Protein AF-A0A090WRG2-F1 (afdb_monomer)

pLDDT: mean 92.54, std 6.45, range [61.34, 96.75]

Solvent-accessible surface area (backbone atoms only — not comparable to full-atom values): 3918 Å² total; per-residue (Å²): 94,76,74,27,64,60,54,60,62,43,40,75,76,40,87,68,58,79,59,96,90,56,57,53,68,64,67,30,75,62,41,19,72,67,42,51,53,50,27,60,56,32,45,68,47,85,87,42,21,62,57,14,48,20,36,47,51,44,53,50,52,46,53,50,52,49,72,72,109

Radius of gyration: 12.15 Å; Cα contacts (8 Å, |Δi|>4): 77; chains: 1; bounding box: 28×21×31 Å

Organism: NCBI:txid504487

Foldseek 3Di:
DVLLCVLLVQLCVDVVSDDLLDQPQCPGPCNDPVNLVVLVVLCPDPVSNVVSVSNNVVNVVSVVSNVVD

Mean predicted aligned error: 3.12 Å

Structure (mmCIF, N/CA/C/O backbone):
data_AF-A0A090WRG2-F1
#
_entry.id   AF-A0A090WRG2-F1
#
loop_
_atom_site.group_PDB
_atom_site.id
_atom_site.type_symbol
_atom_site.label_atom_id
_atom_site.label_a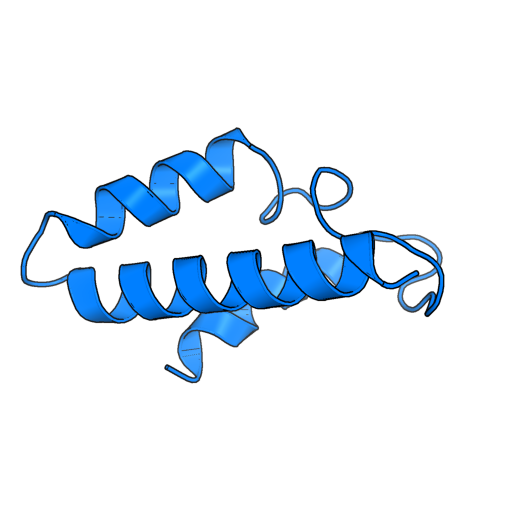lt_id
_atom_site.label_comp_id
_atom_site.label_asym_id
_atom_site.label_entity_id
_atom_site.label_seq_id
_atom_site.pdbx_PDB_ins_code
_atom_site.Cartn_x
_atom_site.Cartn_y
_atom_site.Cartn_z
_atom_site.occupancy
_atom_site.B_iso_or_equiv
_atom_site.auth_seq_id
_atom_site.auth_comp_id
_atom_site.auth_asym_id
_atom_site.auth_atom_id
_atom_site.pdbx_PDB_model_num
ATOM 1 N N . MET A 1 1 ? -0.148 -4.901 13.537 1.00 61.34 1 MET A N 1
ATOM 2 C CA . MET A 1 1 ? 0.913 -4.453 12.609 1.00 61.34 1 MET A CA 1
ATOM 3 C C . MET A 1 1 ? 1.209 -5.541 11.584 1.00 61.34 1 MET A C 1
ATOM 5 O O . MET A 1 1 ? 1.062 -5.250 10.413 1.00 61.34 1 MET A O 1
ATOM 9 N N . LEU A 1 2 ? 1.460 -6.797 11.996 1.00 68.94 2 LEU A N 1
ATOM 10 C CA . LEU A 1 2 ? 1.654 -7.936 11.073 1.00 68.94 2 LEU A CA 1
ATOM 11 C C . LEU A 1 2 ? 0.536 -8.111 10.026 1.00 68.94 2 LEU A C 1
ATOM 13 O O . LEU A 1 2 ? 0.809 -8.481 8.897 1.00 68.94 2 LEU A O 1
ATOM 17 N N . ALA A 1 3 ? -0.715 -7.802 10.386 1.00 70.88 3 ALA A N 1
ATOM 18 C CA . ALA A 1 3 ? -1.852 -7.900 9.469 1.00 70.88 3 ALA A CA 1
ATOM 19 C C . ALA A 1 3 ? -1.774 -6.957 8.250 1.00 70.88 3 ALA A C 1
ATOM 21 O O . ALA A 1 3 ? -2.504 -7.175 7.295 1.00 70.88 3 ALA A O 1
ATOM 22 N N . GLY A 1 4 ? -0.910 -5.932 8.261 1.00 75.75 4 GLY A N 1
ATOM 23 C CA . GLY A 1 4 ? -0.657 -5.106 7.075 1.00 75.75 4 GLY A CA 1
ATOM 24 C C . GLY A 1 4 ? -0.021 -5.901 5.933 1.00 75.75 4 GLY A C 1
ATOM 25 O O . GLY A 1 4 ? -0.343 -5.650 4.785 1.00 75.75 4 GLY A O 1
ATOM 26 N N . LEU A 1 5 ? 0.761 -6.937 6.257 1.00 81.31 5 LEU A N 1
ATOM 27 C CA . LEU A 1 5 ? 1.417 -7.826 5.287 1.00 81.31 5 LEU A CA 1
ATOM 28 C C . LEU A 1 5 ? 0.430 -8.718 4.513 1.00 81.31 5 LEU A C 1
ATOM 30 O O . LEU A 1 5 ? 0.819 -9.414 3.585 1.00 81.31 5 LEU A O 1
ATOM 34 N N . LEU A 1 6 ? -0.850 -8.757 4.907 1.00 87.69 6 LEU A N 1
ATOM 35 C CA . LEU A 1 6 ? -1.858 -9.552 4.198 1.00 87.69 6 LEU A CA 1
ATOM 36 C C . LEU A 1 6 ? -2.183 -8.991 2.813 1.00 87.69 6 LEU A C 1
ATOM 38 O O . LEU A 1 6 ? -2.699 -9.740 1.986 1.00 87.69 6 LEU A O 1
ATOM 42 N N . ILE A 1 7 ? -1.922 -7.707 2.553 1.00 93.38 7 ILE A N 1
ATOM 43 C CA . ILE A 1 7 ? -2.244 -7.134 1.243 1.00 93.38 7 ILE A CA 1
ATOM 44 C C . ILE A 1 7 ? -1.268 -7.580 0.156 1.00 93.38 7 ILE A C 1
ATOM 46 O O . ILE A 1 7 ? -1.692 -7.674 -0.988 1.00 93.38 7 ILE A O 1
ATOM 50 N N . ASP A 1 8 ? -0.056 -8.012 0.520 1.00 93.56 8 ASP A N 1
ATOM 51 C CA . ASP A 1 8 ? 0.927 -8.606 -0.401 1.00 93.56 8 ASP A CA 1
ATOM 52 C C . ASP A 1 8 ? 0.445 -9.899 -1.069 1.00 93.56 8 ASP A C 1
ATOM 54 O O . ASP A 1 8 ? 1.024 -1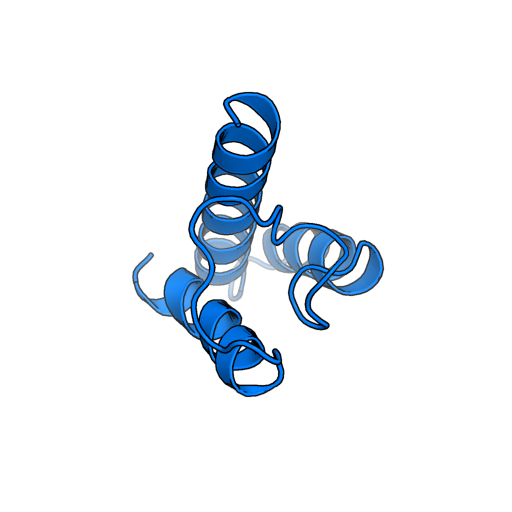0.357 -2.052 1.00 93.56 8 ASP A O 1
ATOM 58 N N . VAL A 1 9 ? -0.637 -10.513 -0.576 1.00 93.50 9 VAL A N 1
ATOM 59 C CA . VAL A 1 9 ? -1.245 -11.688 -1.221 1.00 93.50 9 VAL A CA 1
ATOM 60 C C . VAL A 1 9 ? -1.652 -11.384 -2.670 1.00 93.50 9 VAL A C 1
ATOM 62 O O . VAL A 1 9 ? -1.678 -12.289 -3.505 1.00 93.50 9 VAL A O 1
ATOM 65 N N . ASP A 1 10 ? -1.914 -10.119 -3.006 1.00 93.19 10 ASP A N 1
ATOM 66 C CA . ASP A 1 10 ? -2.221 -9.698 -4.371 1.00 93.19 10 ASP A CA 1
ATOM 67 C C . ASP A 1 10 ? -1.037 -9.814 -5.353 1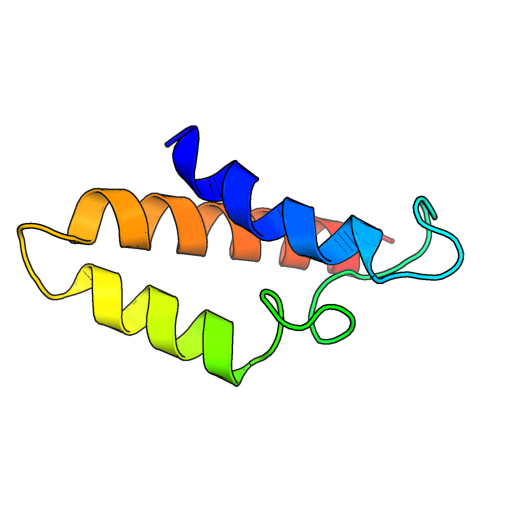.00 93.19 10 ASP A C 1
ATOM 69 O O . ASP A 1 10 ? -1.260 -9.873 -6.564 1.00 93.19 10 ASP A O 1
ATOM 73 N N . HIS A 1 11 ? 0.196 -9.974 -4.862 1.00 93.69 11 HIS A N 1
ATOM 74 C CA . HIS A 1 11 ? 1.379 -10.238 -5.684 1.00 93.69 11 HIS A CA 1
ATOM 75 C C . HIS A 1 11 ? 1.319 -11.601 -6.378 1.00 93.69 11 HIS A C 1
ATOM 77 O O . HIS A 1 11 ? 1.918 -11.788 -7.437 1.00 93.69 11 HIS A O 1
ATOM 83 N N . LEU A 1 12 ? 0.551 -12.552 -5.835 1.00 94.88 12 LEU A N 1
ATOM 84 C CA . LEU A 1 12 ? 0.311 -13.845 -6.485 1.00 94.88 12 LEU A CA 1
ATOM 85 C C . LEU A 1 12 ? -0.447 -13.705 -7.814 1.00 94.88 12 LEU A C 1
ATOM 87 O O . LEU A 1 12 ? -0.436 -14.632 -8.620 1.00 94.88 12 LEU A O 1
ATOM 91 N N . LEU A 1 13 ? -1.093 -12.559 -8.050 1.00 93.31 13 LEU A N 1
ATOM 92 C CA . LEU A 1 13 ? -1.783 -12.247 -9.301 1.00 93.31 13 LEU A CA 1
ATOM 93 C C . LEU A 1 13 ? -0.841 -11.658 -10.366 1.00 93.31 13 LEU A C 1
ATOM 95 O O . LEU A 1 13 ? -1.251 -11.488 -11.513 1.00 93.31 13 LEU A O 1
ATOM 99 N N . ALA A 1 14 ? 0.406 -11.336 -10.011 1.00 93.75 14 ALA A N 1
ATOM 100 C CA . ALA A 1 14 ? 1.388 -10.772 -10.926 1.00 93.75 14 ALA A CA 1
ATOM 101 C C . ALA A 1 14 ? 2.112 -11.853 -11.744 1.00 93.75 14 ALA A C 1
ATOM 103 O O . ALA A 1 14 ? 2.452 -12.926 -11.245 1.00 93.75 14 ALA A O 1
ATOM 104 N N . THR A 1 15 ? 2.450 -11.531 -12.994 1.00 93.06 15 THR A N 1
ATOM 105 C CA . THR A 1 15 ? 3.367 -12.328 -13.822 1.00 93.06 15 THR A CA 1
ATOM 106 C C . THR A 1 15 ? 4.518 -11.444 -14.319 1.00 93.06 15 THR A C 1
ATOM 108 O O . THR A 1 15 ? 4.259 -10.542 -15.119 1.00 93.06 15 THR A O 1
ATOM 111 N N . PRO A 1 16 ? 5.777 -11.674 -13.894 1.00 93.19 16 PRO A N 1
ATOM 112 C CA . PRO A 1 16 ? 6.217 -12.673 -12.914 1.00 93.19 16 PRO A CA 1
ATOM 113 C C . PRO A 1 16 ? 5.754 -12.334 -11.486 1.00 93.19 16 PRO A C 1
ATOM 115 O O . PRO A 1 16 ? 5.592 -11.162 -11.143 1.00 93.19 16 PRO A O 1
ATOM 118 N N . ILE A 1 17 ? 5.587 -13.366 -10.652 1.00 94.06 17 ILE A N 1
ATOM 119 C CA . ILE A 1 17 ? 5.134 -13.216 -9.257 1.00 94.06 17 ILE A CA 1
ATOM 120 C C . ILE A 1 17 ? 6.108 -12.311 -8.484 1.00 94.06 17 ILE A C 1
ATOM 122 O O . ILE A 1 17 ? 5.716 -11.296 -7.906 1.00 94.06 17 ILE A O 1
ATOM 126 N N . PHE A 1 18 ? 7.406 -12.612 -8.561 1.00 91.31 18 PHE A N 1
ATOM 127 C CA . PHE A 1 18 ? 8.463 -11.816 -7.944 1.00 91.31 18 PHE A CA 1
ATOM 128 C C . PHE A 1 18 ? 9.283 -11.070 -9.004 1.00 91.31 18 PHE A C 1
ATOM 130 O O . PHE A 1 18 ? 9.801 -11.685 -9.938 1.00 91.31 18 PHE A O 1
ATOM 137 N N . ASN A 1 19 ? 9.414 -9.752 -8.848 1.00 92.50 19 ASN A N 1
ATOM 138 C CA . ASN A 1 19 ? 10.301 -8.903 -9.640 1.00 92.50 19 ASN A CA 1
ATOM 139 C C . ASN A 1 19 ? 10.846 -7.781 -8.738 1.00 92.50 19 ASN A C 1
ATOM 141 O O . ASN A 1 19 ? 10.041 -6.969 -8.286 1.00 92.50 19 ASN A O 1
ATOM 145 N N . PRO A 1 20 ? 12.167 -7.713 -8.487 1.00 89.75 20 PRO A N 1
ATOM 146 C CA . PRO A 1 20 ? 12.753 -6.721 -7.582 1.00 89.75 20 PRO A CA 1
ATOM 147 C C . PRO A 1 20 ? 12.748 -5.289 -8.138 1.00 89.75 20 PRO A C 1
ATOM 149 O O . PRO A 1 20 ? 12.909 -4.355 -7.371 1.00 89.75 20 PRO A O 1
ATOM 152 N N . ASN A 1 21 ? 12.551 -5.106 -9.449 1.00 91.94 21 ASN A N 1
ATOM 153 C CA . ASN A 1 21 ? 12.548 -3.792 -10.106 1.00 91.94 21 ASN A CA 1
ATOM 154 C C . ASN A 1 21 ? 11.128 -3.362 -10.517 1.00 91.94 21 ASN A C 1
ATOM 156 O O . ASN A 1 21 ? 10.937 -2.737 -11.563 1.00 91.94 21 ASN A O 1
ATOM 160 N N . ARG A 1 22 ? 10.103 -3.777 -9.765 1.00 93.44 22 ARG A N 1
ATOM 161 C CA . ARG A 1 22 ? 8.700 -3.444 -10.037 1.00 93.44 22 ARG A CA 1
ATOM 162 C C . ARG A 1 22 ? 8.139 -2.625 -8.888 1.00 93.44 22 ARG A C 1
ATOM 164 O O . ARG A 1 22 ? 8.012 -3.134 -7.782 1.00 93.44 22 ARG A O 1
ATOM 171 N N . CYS A 1 23 ? 7.659 -1.427 -9.200 1.00 94.38 23 CYS A N 1
ATOM 172 C CA . CYS A 1 23 ? 6.850 -0.672 -8.258 1.00 94.38 23 CYS A CA 1
ATOM 173 C C . CYS A 1 23 ? 5.483 -1.349 -8.035 1.00 94.38 23 CYS A C 1
ATOM 175 O O . CYS A 1 23 ? 4.730 -1.570 -8.988 1.00 94.38 23 CYS A O 1
ATOM 177 N N . SER A 1 24 ? 5.160 -1.672 -6.778 1.00 92.00 24 SER A N 1
ATOM 178 C CA . SER A 1 24 ? 3.899 -2.324 -6.389 1.00 92.00 24 SER A CA 1
ATOM 179 C C . SER A 1 24 ? 2.694 -1.376 -6.391 1.00 92.00 24 SER A C 1
ATOM 181 O O . SER A 1 24 ? 1.572 -1.810 -6.673 1.00 92.00 24 SER A O 1
ATOM 183 N N . ILE A 1 25 ? 2.913 -0.080 -6.141 1.00 94.56 25 ILE A N 1
ATOM 184 C CA . ILE A 1 25 ? 1.856 0.940 -6.096 1.00 94.56 25 ILE A CA 1
ATOM 185 C C . ILE A 1 25 ? 1.192 1.095 -7.468 1.00 94.56 25 ILE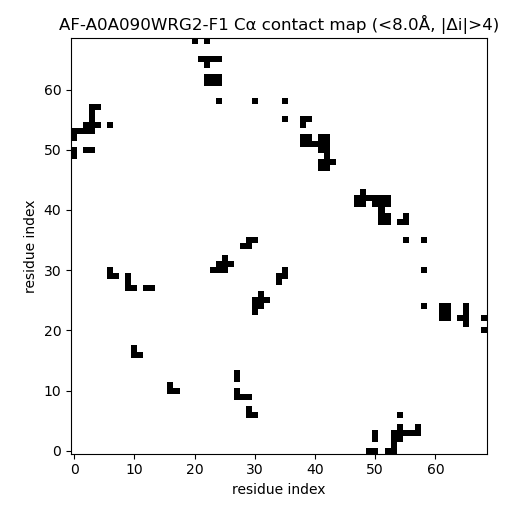 A C 1
ATOM 187 O O . ILE A 1 25 ? 1.841 1.384 -8.470 1.00 94.56 25 ILE A O 1
ATOM 191 N N . GLY A 1 26 ? -0.129 0.917 -7.514 1.00 92.94 26 GLY A N 1
ATOM 192 C CA . GLY A 1 26 ? -0.923 1.005 -8.743 1.00 92.94 26 GLY A CA 1
ATOM 193 C C . GLY A 1 26 ? -0.793 -0.194 -9.689 1.00 92.94 26 GLY A C 1
ATOM 194 O O . GLY A 1 26 ? -1.594 -0.299 -10.616 1.00 92.94 26 GLY A O 1
ATOM 195 N N . PHE A 1 27 ? 0.152 -1.108 -9.449 1.00 93.88 27 PHE A N 1
ATOM 196 C CA . PHE A 1 27 ? 0.295 -2.341 -10.222 1.00 93.88 27 PHE A CA 1
ATOM 197 C C . PHE A 1 27 ? -0.628 -3.446 -9.694 1.00 93.88 27 PHE A C 1
ATOM 199 O O . PHE A 1 27 ? -1.327 -4.089 -10.477 1.00 93.88 27 PHE A O 1
ATOM 206 N N . HIS A 1 28 ? -0.665 -3.650 -8.372 1.00 95.44 28 HIS A N 1
ATOM 207 C CA . HIS A 1 28 ? -1.505 -4.683 -7.772 1.00 95.44 28 HIS A CA 1
ATOM 208 C C . HIS A 1 28 ? -2.867 -4.141 -7.292 1.00 95.44 28 HIS A C 1
ATOM 210 O O . HIS A 1 28 ? -2.966 -2.983 -6.873 1.00 95.44 28 HIS A O 1
ATOM 216 N N . PRO A 1 29 ? -3.935 -4.965 -7.304 1.00 94.19 29 PRO A N 1
ATOM 217 C CA . PRO A 1 29 ? -5.281 -4.532 -6.927 1.00 94.19 29 PRO A CA 1
ATOM 218 C C . PRO A 1 29 ? -5.406 -3.922 -5.521 1.00 94.19 29 PRO A C 1
ATOM 220 O O . PRO A 1 29 ? -6.091 -2.905 -5.362 1.00 94.19 29 PRO A O 1
ATOM 223 N N . LEU A 1 30 ? -4.751 -4.498 -4.504 1.00 96.31 30 LEU A N 1
ATOM 224 C CA . LEU A 1 30 ? -4.812 -4.005 -3.118 1.00 96.31 30 LEU A CA 1
ATOM 225 C C . LEU A 1 30 ? -3.854 -2.831 -2.865 1.00 96.31 30 LEU A C 1
ATOM 227 O O . LEU A 1 30 ? -3.968 -2.165 -1.835 1.00 96.31 30 LEU A O 1
ATOM 231 N N . HIS A 1 31 ? -3.001 -2.528 -3.843 1.00 96.62 31 HIS A N 1
ATOM 232 C CA . HIS A 1 31 ? -2.112 -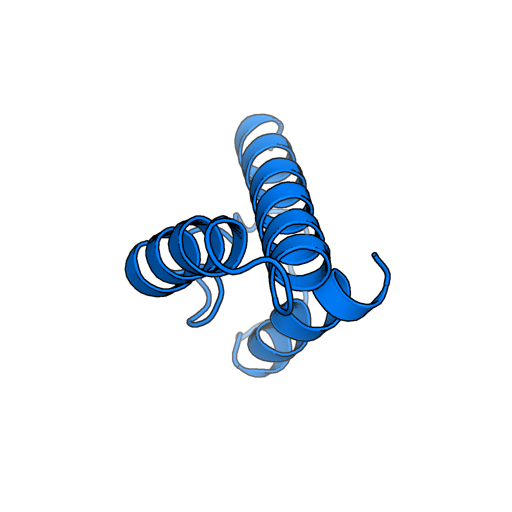1.368 -3.906 1.00 96.62 31 HIS A CA 1
ATOM 233 C C . HIS A 1 31 ? -2.644 -0.278 -4.856 1.00 96.62 31 HIS A C 1
ATOM 235 O O . HIS A 1 31 ? -1.940 0.677 -5.193 1.00 96.62 31 HIS A O 1
ATOM 241 N N . SER A 1 32 ? -3.898 -0.401 -5.308 1.00 95.88 32 SER A N 1
ATOM 242 C CA . SER A 1 32 ? -4.566 0.609 -6.131 1.00 95.88 32 SER A CA 1
ATOM 243 C C . SER A 1 32 ? -4.928 1.857 -5.320 1.00 95.88 32 SER A C 1
ATOM 245 O O . SER A 1 32 ? -5.197 1.785 -4.120 1.00 95.88 32 SER A O 1
ATOM 247 N N . SER A 1 33 ? -5.029 3.017 -5.978 1.00 94.69 33 SER A N 1
ATOM 248 C CA . SER A 1 33 ? -5.404 4.277 -5.312 1.00 94.69 33 SER A CA 1
ATOM 249 C C . SER A 1 33 ? -6.744 4.186 -4.571 1.00 94.69 33 SER A C 1
ATOM 251 O O . SER A 1 33 ? -6.922 4.826 -3.536 1.00 94.69 33 SER A O 1
ATOM 253 N N . PHE A 1 34 ? -7.673 3.362 -5.069 1.00 95.62 34 PHE A N 1
ATOM 254 C CA . PHE A 1 34 ? -8.956 3.116 -4.414 1.00 95.62 34 PHE A CA 1
ATOM 255 C C . PHE A 1 34 ? -8.796 2.335 -3.101 1.00 95.62 34 PHE A C 1
ATOM 257 O O . PHE A 1 34 ? -9.359 2.730 -2.079 1.00 95.62 34 PHE A O 1
ATOM 264 N N . ALA A 1 35 ? -7.994 1.266 -3.102 1.00 95.81 35 ALA A N 1
ATOM 265 C CA . ALA A 1 35 ? -7.703 0.484 -1.902 1.00 95.81 35 ALA A CA 1
ATOM 266 C C . ALA A 1 35 ? -6.951 1.320 -0.852 1.00 95.81 35 ALA A C 1
ATOM 268 O O . ALA A 1 35 ? -7.330 1.339 0.319 1.00 95.81 35 ALA A O 1
ATOM 269 N N . ILE A 1 36 ? -5.962 2.104 -1.286 1.00 95.88 36 ILE A N 1
ATOM 270 C CA . ILE A 1 36 ? -5.195 3.007 -0.419 1.00 95.88 36 ILE A CA 1
ATOM 271 C C . ILE A 1 36 ? -6.119 4.015 0.274 1.00 95.88 36 ILE A C 1
ATOM 273 O O . ILE A 1 36 ? -6.062 4.175 1.495 1.00 95.88 36 ILE A O 1
ATOM 277 N N . LEU A 1 37 ? -7.013 4.664 -0.481 1.00 96.69 37 LEU A N 1
ATOM 278 C CA . LEU A 1 37 ? -7.987 5.601 0.078 1.00 96.69 37 LEU A CA 1
ATOM 279 C C . LEU A 1 37 ? -8.883 4.925 1.129 1.00 96.69 37 LEU A C 1
ATOM 281 O O . LEU A 1 37 ? -9.143 5.494 2.192 1.00 96.69 37 LEU A O 1
ATOM 285 N N . PHE A 1 38 ? -9.314 3.690 0.870 1.00 96.19 38 PHE A N 1
ATOM 286 C CA . PHE A 1 38 ? -10.087 2.908 1.830 1.00 96.19 38 PHE A CA 1
ATOM 287 C C . PHE A 1 38 ? -9.316 2.641 3.136 1.00 96.19 38 PHE A C 1
ATOM 289 O O . PHE A 1 38 ? -9.894 2.737 4.222 1.00 96.19 38 PHE A O 1
ATOM 296 N N . TYR A 1 39 ? -8.006 2.392 3.076 1.00 95.19 39 TYR A N 1
ATOM 297 C CA . TYR A 1 39 ? -7.182 2.190 4.275 1.00 95.19 39 TYR A CA 1
ATOM 298 C C . TYR A 1 39 ? -7.099 3.444 5.151 1.00 95.19 39 TYR A C 1
ATOM 300 O O . TYR A 1 39 ? -7.179 3.338 6.377 1.00 95.19 39 TYR A O 1
ATOM 308 N N . PHE A 1 40 ? -7.040 4.634 4.547 1.00 96.12 40 PHE A N 1
ATOM 309 C CA . PHE A 1 40 ? -7.134 5.892 5.294 1.00 96.12 40 PHE A CA 1
ATOM 310 C C . PHE A 1 40 ? -8.483 6.040 6.005 1.00 96.12 40 PHE A C 1
ATOM 312 O O . PHE A 1 40 ? -8.522 6.468 7.161 1.00 96.12 40 PHE A O 1
ATOM 319 N N . PHE A 1 41 ? -9.588 5.624 5.381 1.00 96.75 41 PHE A N 1
ATOM 320 C CA . PHE A 1 41 ? -10.892 5.622 6.048 1.00 96.75 41 PHE A CA 1
ATOM 321 C C . PHE A 1 41 ? -10.949 4.645 7.227 1.00 96.75 41 PHE A C 1
ATOM 323 O O . PHE A 1 41 ? -11.537 4.974 8.259 1.00 96.75 41 PHE A O 1
ATOM 330 N N . LEU A 1 42 ? -10.283 3.487 7.146 1.00 94.62 42 LEU A N 1
ATOM 331 C CA . LEU A 1 42 ? -10.191 2.532 8.260 1.00 94.62 42 LEU A CA 1
ATOM 332 C C . LEU A 1 42 ? -9.466 3.098 9.492 1.00 94.62 42 LEU A C 1
ATOM 334 O O . LEU A 1 42 ? -9.653 2.565 10.592 1.00 94.62 42 LEU A O 1
ATOM 338 N N . CYS A 1 43 ? -8.693 4.179 9.355 1.00 94.94 43 CYS A N 1
ATOM 339 C CA . CYS A 1 43 ? -8.064 4.873 10.480 1.00 94.94 43 CYS A CA 1
ATOM 340 C C . CYS A 1 43 ? -9.061 5.664 11.346 1.00 94.94 43 CYS A C 1
ATOM 342 O O . CYS A 1 43 ? -8.749 5.959 12.503 1.00 94.94 43 CYS A O 1
ATOM 344 N N . ILE A 1 44 ? -10.255 5.988 10.832 1.00 95.81 44 ILE A N 1
ATOM 345 C CA . ILE A 1 44 ? -11.244 6.819 11.537 1.00 95.81 44 ILE A CA 1
ATOM 346 C C . ILE A 1 44 ? -11.961 6.029 12.652 1.00 95.81 44 ILE A C 1
ATOM 348 O O . ILE A 1 44 ? -11.965 6.486 13.803 1.00 95.81 44 ILE A O 1
ATOM 352 N N . PRO A 1 45 ? -12.546 4.837 12.403 1.00 96.12 45 PRO A N 1
ATOM 353 C CA . PRO A 1 45 ? -13.241 4.093 13.446 1.00 96.12 45 PRO A CA 1
ATOM 354 C C . PRO A 1 45 ? -12.259 3.515 14.471 1.00 96.12 45 PRO A C 1
ATOM 356 O O . PRO A 1 45 ? -11.305 2.814 14.134 1.00 96.12 45 PRO A O 1
ATOM 359 N N . LYS A 1 46 ? -12.536 3.714 15.768 1.00 93.12 46 LYS A N 1
ATOM 360 C CA . LYS A 1 46 ? -11.655 3.255 16.864 1.00 93.12 46 LYS A CA 1
ATOM 361 C C . LYS A 1 46 ? -11.339 1.752 16.814 1.00 93.12 46 LYS A C 1
ATOM 363 O O . LYS A 1 46 ? -10.272 1.360 17.274 1.00 93.12 46 LYS A O 1
ATOM 368 N N . LYS A 1 47 ? -12.262 0.936 16.287 1.00 93.00 47 LYS A N 1
ATOM 369 C CA . LYS A 1 47 ? -12.147 -0.529 16.194 1.00 93.00 47 LYS A CA 1
ATOM 370 C C . LYS A 1 47 ? -11.197 -0.981 15.080 1.00 93.00 47 LYS A C 1
ATOM 372 O O . LYS A 1 47 ? -10.427 -1.906 15.299 1.00 93.00 47 LYS A O 1
ATOM 377 N N . SER A 1 48 ? -11.229 -0.323 13.920 1.00 94.00 48 SER A N 1
ATOM 378 C CA . SER A 1 48 ? -10.403 -0.668 12.753 1.00 94.00 48 SER A CA 1
ATOM 379 C C . SER A 1 48 ? -9.081 0.092 12.698 1.00 94.00 48 SER A C 1
ATOM 381 O O . SER A 1 48 ? -8.188 -0.305 11.961 1.00 94.00 48 SER A O 1
ATOM 383 N N . ARG A 1 49 ? -8.922 1.157 13.490 1.00 94.00 49 ARG A N 1
ATOM 384 C CA . ARG A 1 49 ? -7.785 2.081 13.402 1.00 94.00 49 ARG A CA 1
ATOM 385 C C . ARG A 1 49 ? -6.407 1.427 13.449 1.00 94.00 49 ARG A C 1
ATOM 387 O O . ARG A 1 49 ? -5.535 1.839 12.701 1.00 94.00 49 ARG A O 1
ATOM 394 N N . LEU A 1 50 ? -6.196 0.413 14.290 1.00 93.38 50 LEU A N 1
ATOM 395 C CA . LEU A 1 50 ? -4.903 -0.287 14.340 1.00 93.38 50 LEU A CA 1
ATOM 396 C C . LEU A 1 50 ? -4.625 -1.106 13.071 1.00 93.38 50 LEU A C 1
ATOM 398 O O . LEU A 1 50 ? -3.468 -1.247 12.679 1.00 93.38 50 LEU A O 1
ATOM 402 N N . VAL A 1 51 ? -5.674 -1.635 12.434 1.00 93.75 51 VAL A N 1
ATOM 403 C CA . VAL A 1 51 ? -5.574 -2.329 11.145 1.00 93.75 51 VAL A CA 1
ATOM 404 C C . VAL A 1 51 ? -5.319 -1.312 10.037 1.00 93.75 51 VAL A C 1
ATOM 406 O O . VAL A 1 51 ? -4.349 -1.468 9.308 1.00 93.75 51 VAL A O 1
ATOM 409 N N . GLY A 1 52 ? -6.106 -0.231 9.982 1.00 94.06 52 GLY A N 1
ATOM 410 C CA . GLY A 1 52 ? -5.917 0.866 9.026 1.00 94.06 52 GLY A CA 1
ATOM 411 C C . GLY A 1 52 ? -4.507 1.454 9.084 1.00 94.06 52 GLY A C 1
ATOM 412 O O . GLY A 1 52 ? -3.849 1.557 8.058 1.00 94.06 52 GLY A O 1
ATOM 413 N N . LEU A 1 53 ? -3.985 1.727 10.285 1.00 94.62 53 LEU A N 1
ATOM 414 C CA . LEU A 1 53 ? -2.606 2.192 10.465 1.00 94.62 53 LEU A CA 1
ATOM 415 C C . LEU A 1 53 ? -1.573 1.182 9.952 1.00 94.62 53 LEU A C 1
ATOM 417 O O . LEU A 1 53 ? -0.591 1.585 9.344 1.00 94.62 53 LEU A O 1
ATOM 421 N N . GLY A 1 54 ? -1.785 -0.118 10.174 1.00 94.69 54 GLY A N 1
ATOM 422 C CA . GLY A 1 54 ? -0.903 -1.155 9.633 1.00 94.69 54 GLY A CA 1
ATOM 423 C C . GLY A 1 54 ? -0.878 -1.175 8.106 1.00 94.69 54 GLY A C 1
ATOM 424 O O . GLY A 1 54 ? 0.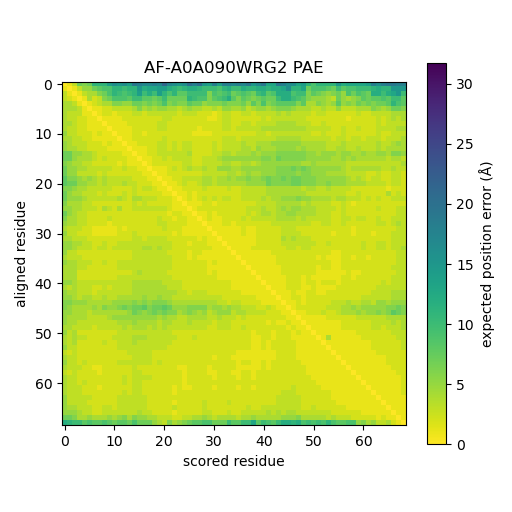198 -1.248 7.525 1.00 94.69 54 GLY A O 1
ATOM 425 N N . LEU A 1 55 ? -2.049 -1.056 7.478 1.00 95.44 55 LEU A N 1
ATOM 426 C CA . LEU A 1 55 ? -2.197 -1.010 6.022 1.00 95.44 55 LEU A CA 1
ATOM 427 C C . LEU A 1 55 ? -1.572 0.260 5.432 1.00 95.44 55 LEU A C 1
ATOM 429 O O . LEU A 1 55 ? -0.831 0.187 4.460 1.00 95.44 55 LEU A O 1
ATOM 433 N N . VAL A 1 56 ? -1.807 1.421 6.049 1.00 95.62 56 VAL A N 1
ATOM 434 C CA . VAL A 1 56 ? -1.227 2.696 5.600 1.00 95.62 56 VAL A CA 1
ATOM 435 C C . VAL A 1 56 ? 0.296 2.690 5.730 1.00 95.62 56 VAL A C 1
ATOM 437 O O . VAL A 1 56 ? 0.971 3.116 4.802 1.00 95.62 56 VAL A O 1
ATOM 440 N N . ILE A 1 57 ? 0.854 2.191 6.840 1.00 95.50 57 ILE A N 1
ATOM 441 C CA . ILE A 1 57 ? 2.316 2.101 7.005 1.00 95.50 57 ILE A CA 1
ATOM 442 C C . ILE A 1 57 ? 2.931 1.196 5.937 1.00 95.50 57 ILE A C 1
ATOM 444 O O . ILE A 1 57 ? 3.957 1.556 5.375 1.00 95.50 57 ILE A O 1
ATOM 448 N N . HIS A 1 58 ? 2.294 0.067 5.628 1.00 95.94 58 HIS A N 1
ATOM 449 C CA . HIS A 1 58 ? 2.757 -0.823 4.569 1.00 95.94 58 HIS A CA 1
ATOM 450 C C . HIS A 1 58 ? 2.751 -0.128 3.192 1.00 95.94 58 HIS A C 1
ATOM 452 O O . HIS A 1 58 ? 3.778 -0.104 2.527 1.00 95.94 58 HIS A O 1
ATOM 458 N N . ILE A 1 59 ? 1.666 0.565 2.821 1.00 96.00 59 ILE A N 1
ATOM 459 C CA . ILE A 1 59 ? 1.618 1.362 1.579 1.00 96.00 59 ILE A CA 1
ATOM 460 C C . ILE A 1 59 ? 2.703 2.448 1.541 1.00 96.00 59 ILE A C 1
ATOM 462 O O . ILE A 1 59 ? 3.250 2.742 0.481 1.00 96.00 59 ILE A O 1
ATOM 466 N N . VAL A 1 60 ? 3.026 3.063 2.682 1.00 95.94 60 VAL A N 1
ATOM 467 C CA . VAL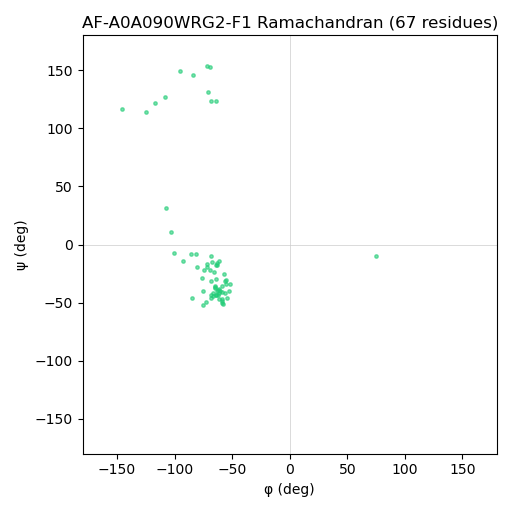 A 1 60 ? 4.123 4.037 2.764 1.00 95.94 60 VAL A CA 1
ATOM 468 C C . VAL A 1 60 ? 5.473 3.362 2.524 1.00 95.94 60 VAL A C 1
ATOM 470 O O . VAL A 1 60 ? 6.294 3.926 1.807 1.00 95.94 60 VAL A O 1
ATOM 473 N N . SER A 1 61 ? 5.707 2.173 3.085 1.00 94.94 61 SER A N 1
ATOM 474 C CA . SER A 1 61 ? 6.920 1.393 2.815 1.00 94.94 61 SER A CA 1
ATOM 475 C C . SER A 1 61 ? 7.067 1.075 1.326 1.00 94.94 61 SER A C 1
ATOM 477 O O . SER A 1 61 ? 8.123 1.353 0.766 1.00 94.94 61 SER A O 1
ATOM 479 N N . ASP A 1 62 ? 6.001 0.618 0.671 1.00 94.44 62 ASP A N 1
ATOM 480 C CA . ASP A 1 62 ? 5.988 0.345 -0.771 1.00 94.44 62 ASP A CA 1
ATOM 481 C C . ASP A 1 62 ? 6.217 1.597 -1.617 1.00 94.44 62 ASP A C 1
ATOM 483 O O . ASP A 1 62 ? 6.932 1.565 -2.616 1.00 94.44 62 ASP A O 1
ATOM 487 N N . ALA A 1 63 ? 5.632 2.730 -1.223 1.00 95.44 63 ALA A N 1
ATOM 488 C CA . ALA A 1 63 ? 5.847 3.993 -1.917 1.00 95.44 63 ALA A CA 1
ATOM 489 C C . ALA A 1 63 ? 7.307 4.462 -1.814 1.00 95.44 63 ALA A C 1
ATOM 491 O O . ALA A 1 63 ? 7.837 5.019 -2.775 1.00 95.44 63 ALA A O 1
ATOM 492 N N . VAL A 1 64 ? 7.959 4.236 -0.668 1.00 96.69 64 VAL A N 1
ATOM 493 C CA . VAL A 1 64 ? 9.388 4.521 -0.487 1.00 96.69 64 VAL A CA 1
ATOM 494 C C . VAL A 1 64 ? 10.237 3.578 -1.333 1.00 96.69 64 VAL A C 1
ATOM 496 O O . VAL A 1 64 ? 11.152 4.054 -1.996 1.00 96.69 64 VAL A O 1
ATOM 499 N N . ASP A 1 65 ? 9.919 2.284 -1.360 1.00 94.31 65 ASP A N 1
ATOM 500 C CA . ASP A 1 65 ? 10.606 1.302 -2.205 1.00 94.31 65 ASP A CA 1
ATOM 501 C C . ASP A 1 65 ? 10.518 1.708 -3.685 1.00 94.31 65 ASP A C 1
ATOM 503 O O . ASP A 1 65 ? 11.542 1.913 -4.328 1.00 94.31 65 ASP A O 1
ATOM 507 N N . CYS A 1 66 ? 9.313 2.010 -4.184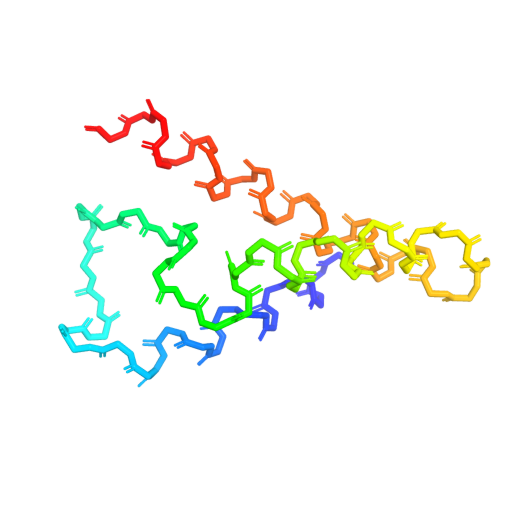 1.00 94.06 66 CYS A N 1
ATOM 508 C CA . CYS A 1 66 ? 9.096 2.538 -5.535 1.00 94.06 66 CYS A CA 1
ATOM 509 C C . CYS A 1 66 ? 9.888 3.818 -5.844 1.00 94.06 66 CYS A C 1
ATOM 511 O O . CYS A 1 66 ? 10.248 4.045 -6.995 1.00 94.06 66 CYS A O 1
ATOM 513 N N . ALA A 1 67 ? 10.092 4.690 -4.855 1.00 95.25 67 ALA A N 1
ATOM 514 C CA . ALA A 1 67 ? 10.811 5.948 -5.037 1.00 95.25 67 ALA A 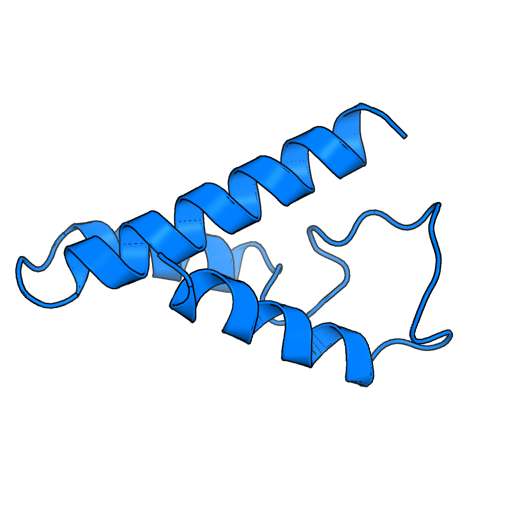CA 1
ATOM 515 C C . ALA A 1 67 ? 12.341 5.781 -5.018 1.00 95.25 67 ALA A C 1
ATOM 517 O O . ALA A 1 67 ? 13.046 6.687 -5.461 1.00 95.25 67 ALA A O 1
ATOM 518 N N . LEU A 1 68 ? 12.845 4.673 -4.467 1.00 92.69 68 LEU A N 1
ATOM 519 C CA . LEU A 1 68 ? 14.272 4.365 -4.347 1.00 92.69 68 LEU A CA 1
ATOM 520 C C . LEU A 1 68 ? 14.781 3.381 -5.417 1.00 92.69 68 LEU A C 1
ATOM 522 O O . LEU A 1 68 ? 15.993 3.166 -5.483 1.00 92.69 68 LEU A O 1
ATOM 526 N N . MET A 1 69 ? 13.883 2.804 -6.223 1.00 83.38 69 MET A N 1
ATOM 527 C CA . MET A 1 69 ? 14.197 2.030 -7.435 1.00 83.38 69 MET A CA 1
ATOM 528 C C . MET A 1 69 ? 14.712 2.924 -8.566 1.00 83.38 69 MET A C 1
ATOM 530 O O . MET A 1 69 ? 15.660 2.486 -9.258 1.00 83.38 69 MET A O 1
#

Sequence (69 aa):
MLAGLLIDVDHLLATPIFNPNRCSIGFHPLHSSFAILFYFFLCIPKKSRLVGLGLVIHIVSDAVDCALM

Secondary structure (DSSP, 8-state):
-GGGGGGGGGGGGSSSS--TT---TTTSGGGSHHHHHHHHHHTSSTTTHHHHHHHHHHHHHHHHHHHH-

InterPro domains:
  IPR046125 Protein of unknown function DUF6122 [PF19617] (1-69)